Protein AF-A0A7Y2J8V9-F1 (afdb_monomer)

Structure (mmCIF, N/CA/C/O backbone):
data_AF-A0A7Y2J8V9-F1
#
_entry.id   AF-A0A7Y2J8V9-F1
#
loop_
_atom_site.group_PDB
_atom_site.id
_atom_site.type_symbol
_atom_site.label_atom_id
_atom_site.label_alt_id
_atom_site.label_comp_id
_atom_site.label_asym_id
_atom_site.label_entity_id
_atom_site.label_seq_id
_atom_site.pdbx_PDB_ins_code
_atom_site.Cartn_x
_atom_site.Cartn_y
_atom_site.Cartn_z
_atom_site.occupancy
_atom_site.B_iso_or_equiv
_atom_site.auth_seq_id
_atom_site.auth_comp_id
_atom_site.auth_asym_id
_atom_site.auth_atom_id
_atom_site.pdbx_PDB_model_num
ATOM 1 N N . MET A 1 1 ? 5.460 4.861 1.192 1.00 59.50 1 MET A N 1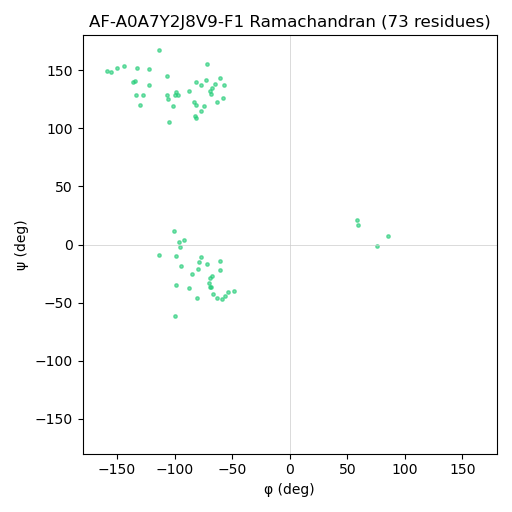
ATOM 2 C CA . MET A 1 1 ? 4.518 5.704 1.962 1.00 59.50 1 MET A CA 1
ATOM 3 C C . MET A 1 1 ? 4.774 5.400 3.427 1.00 59.50 1 MET A C 1
ATOM 5 O O . MET A 1 1 ? 4.836 4.227 3.765 1.00 59.50 1 MET A O 1
ATOM 9 N N . GLU A 1 2 ? 4.994 6.413 4.260 1.00 68.81 2 GLU A N 1
ATOM 10 C CA . GLU A 1 2 ? 5.255 6.230 5.694 1.00 68.81 2 GLU A CA 1
ATOM 11 C C . GLU A 1 2 ? 3.923 6.033 6.436 1.00 68.81 2 GLU A C 1
ATOM 13 O O . GLU A 1 2 ? 3.137 6.973 6.555 1.00 68.81 2 GLU A O 1
ATOM 18 N N . PHE A 1 3 ? 3.638 4.821 6.926 1.00 80.88 3 PHE A N 1
ATOM 19 C CA . PHE A 1 3 ? 2.406 4.548 7.689 1.00 80.88 3 PHE A CA 1
ATOM 20 C C . PHE A 1 3 ? 2.415 5.167 9.093 1.00 80.88 3 PHE A C 1
ATOM 22 O O . PHE A 1 3 ? 1.352 5.387 9.668 1.00 80.88 3 PHE A O 1
ATOM 29 N N . ASN A 1 4 ? 3.588 5.560 9.592 1.00 85.25 4 ASN A N 1
ATOM 30 C CA . ASN A 1 4 ? 3.775 6.146 10.918 1.00 85.25 4 ASN A CA 1
ATOM 31 C C . ASN A 1 4 ? 2.874 7.368 11.173 1.00 85.25 4 ASN A C 1
ATOM 33 O O . ASN A 1 4 ? 2.292 7.497 12.248 1.00 85.25 4 ASN A O 1
ATOM 37 N N . SER A 1 5 ? 2.693 8.250 10.183 1.00 90.31 5 SER A N 1
ATOM 38 C CA . SER A 1 5 ? 1.807 9.415 10.328 1.00 90.31 5 SER A CA 1
ATOM 39 C C . SER A 1 5 ? 0.330 9.019 10.432 1.00 90.31 5 SER A C 1
ATOM 41 O O . SER A 1 5 ? -0.419 9.626 11.195 1.00 90.31 5 SER A O 1
ATOM 43 N N . LEU A 1 6 ? -0.087 7.983 9.694 1.00 89.25 6 LEU A N 1
ATOM 44 C CA . LEU A 1 6 ? -1.441 7.428 9.777 1.00 89.25 6 LEU A CA 1
ATOM 45 C C . LEU A 1 6 ? -1.664 6.716 11.112 1.00 89.25 6 LEU A C 1
ATOM 47 O O . LEU A 1 6 ? -2.763 6.766 11.664 1.00 89.25 6 LEU A O 1
ATOM 51 N N . ASP A 1 7 ? -0.643 6.045 11.637 1.00 89.81 7 ASP A N 1
ATOM 52 C CA . ASP A 1 7 ? -0.696 5.399 12.945 1.00 89.81 7 ASP A CA 1
ATOM 53 C C . ASP A 1 7 ? -0.817 6.423 14.070 1.00 89.81 7 ASP A C 1
ATOM 55 O O . ASP A 1 7 ? -1.656 6.255 14.952 1.00 89.81 7 ASP A O 1
ATOM 59 N N . PHE A 1 8 ? -0.063 7.516 13.974 1.00 91.62 8 PHE A N 1
ATOM 60 C CA . PHE A 1 8 ? -0.083 8.607 14.938 1.00 91.62 8 PHE A CA 1
ATOM 61 C C . PHE A 1 8 ? -1.437 9.327 15.011 1.00 91.62 8 PHE A C 1
ATOM 63 O O . PHE A 1 8 ? -1.945 9.563 16.103 1.00 91.62 8 PHE A O 1
ATOM 70 N N . VAL A 1 9 ? -2.045 9.665 13.867 1.00 93.50 9 VAL A N 1
ATOM 71 C CA . VAL A 1 9 ? -3.290 10.461 13.842 1.00 93.50 9 VAL A CA 1
ATOM 72 C C . VAL A 1 9 ? -4.552 9.639 14.135 1.00 93.50 9 VAL A C 1
ATOM 74 O O . VAL A 1 9 ? -5.581 10.193 14.517 1.00 93.50 9 VAL A O 1
ATOM 77 N N . TRP A 1 10 ? -4.504 8.315 13.959 1.00 93.44 10 TRP A N 1
ATOM 78 C CA . TRP A 1 10 ? -5.692 7.460 14.030 1.00 93.44 10 TRP A CA 1
ATOM 79 C C . TRP A 1 10 ? -6.455 7.501 15.356 1.00 93.44 10 TRP A C 1
ATOM 81 O O . TRP A 1 10 ? -7.673 7.664 15.288 1.00 93.44 10 TRP A O 1
ATOM 91 N N . PRO A 1 11 ? -5.812 7.401 16.538 1.00 94.25 11 PRO A N 1
ATOM 92 C CA . PRO A 1 11 ? -6.527 7.435 17.813 1.00 94.25 11 PRO A CA 1
ATOM 93 C C . PRO A 1 11 ? -7.369 8.703 17.974 1.00 94.25 11 PRO A C 1
ATOM 95 O O . PRO A 1 11 ? -8.538 8.612 18.332 1.00 94.25 11 PRO A O 1
ATOM 98 N N . SER A 1 12 ? -6.809 9.865 17.625 1.00 95.62 12 SER A N 1
ATOM 99 C CA . SER A 1 12 ? -7.515 11.150 17.675 1.00 95.62 12 SER A CA 1
ATOM 100 C C . SER A 1 12 ? -8.607 11.268 16.611 1.00 95.62 12 SER A C 1
ATOM 102 O O . SER A 1 12 ? -9.631 11.893 16.851 1.00 95.62 12 SER A O 1
ATOM 104 N N . ALA A 1 13 ? -8.419 10.660 15.436 1.00 94.56 13 ALA A N 1
ATOM 105 C CA . ALA A 1 13 ? -9.409 10.699 14.360 1.00 94.56 13 ALA A CA 1
ATOM 106 C C . ALA A 1 13 ? -10.682 9.889 14.672 1.00 94.56 13 ALA A C 1
ATOM 108 O O . ALA A 1 13 ? -11.749 10.216 14.156 1.00 94.56 13 ALA A O 1
ATOM 109 N N . VAL A 1 14 ? -10.577 8.830 15.484 1.00 95.88 14 VAL A N 1
ATOM 110 C CA . VAL A 1 14 ? -11.724 7.987 15.874 1.00 95.88 14 VAL A CA 1
ATOM 111 C C . VAL A 1 14 ? -12.295 8.333 17.248 1.00 95.88 14 VAL A C 1
ATOM 113 O O . VAL A 1 14 ? -13.368 7.838 17.608 1.00 95.88 14 VAL A O 1
ATOM 116 N N . GLU A 1 15 ? -11.605 9.174 18.015 1.00 96.44 15 GLU A N 1
ATOM 117 C CA . GLU A 1 15 ? -12.044 9.631 19.329 1.00 96.44 15 GLU A CA 1
ATOM 118 C C . GLU A 1 15 ? -13.416 10.313 19.242 1.00 96.44 15 GLU A C 1
ATOM 120 O O . GLU A 1 15 ? -13.687 11.088 18.327 1.00 96.44 15 GLU A O 1
ATOM 125 N N . ASN A 1 16 ? -14.306 10.013 20.191 1.00 96.12 16 ASN A N 1
ATOM 126 C CA . ASN A 1 16 ? -15.677 10.540 20.231 1.00 96.12 16 ASN A CA 1
ATOM 127 C C . ASN A 1 16 ? -16.534 10.223 18.986 1.00 96.12 16 ASN A C 1
ATOM 129 O O . ASN A 1 16 ? -17.549 10.875 18.743 1.00 96.12 16 ASN A O 1
ATOM 133 N N . THR A 1 17 ? -16.167 9.197 18.215 1.00 95.44 17 THR A N 1
ATOM 134 C CA . THR A 1 17 ? -16.984 8.663 17.117 1.00 95.44 17 THR A CA 1
ATOM 135 C C . THR A 1 17 ? -17.463 7.246 17.433 1.00 95.44 17 THR A C 1
ATOM 137 O O . THR A 1 17 ? -16.923 6.567 18.307 1.00 95.44 17 THR A O 1
ATOM 140 N N . ILE A 1 18 ? -18.422 6.741 16.651 1.00 93.19 18 ILE A N 1
ATOM 141 C CA . ILE A 1 18 ? -18.833 5.325 16.699 1.00 93.19 18 ILE A CA 1
ATOM 142 C C . ILE A 1 18 ? -17.688 4.351 16.358 1.00 93.19 18 ILE A C 1
ATOM 144 O O . ILE A 1 18 ? -17.800 3.155 16.604 1.00 93.19 18 ILE A O 1
ATOM 148 N N . LEU A 1 19 ? -16.584 4.852 15.792 1.00 93.88 19 LEU A N 1
ATOM 149 C CA . LEU A 1 19 ? -15.413 4.070 15.405 1.00 93.88 19 LEU A CA 1
ATOM 150 C C . LEU A 1 19 ? -14.346 4.001 16.506 1.00 93.88 19 LEU A C 1
ATOM 152 O O . LEU A 1 19 ? -13.291 3.422 16.266 1.00 93.88 19 LEU A O 1
ATOM 156 N N . HIS A 1 20 ? -14.591 4.552 17.701 1.00 94.31 20 HIS A N 1
ATOM 157 C CA . HI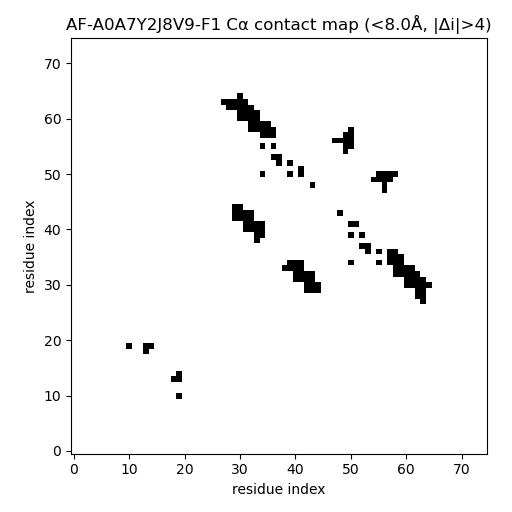S A 1 20 ? -13.627 4.577 18.810 1.00 94.31 20 HIS A CA 1
ATOM 158 C C . HIS A 1 20 ? -12.970 3.208 19.087 1.00 94.31 20 HIS A C 1
ATOM 160 O O . HIS A 1 20 ? -11.767 3.133 19.327 1.00 94.31 20 HIS A O 1
ATOM 166 N N . SER A 1 21 ? -13.742 2.119 19.015 1.00 92.19 21 SER A N 1
ATOM 167 C CA . SER A 1 21 ? -13.258 0.749 19.247 1.00 92.19 21 SER A CA 1
ATOM 168 C C . SER A 1 21 ? -13.001 -0.038 17.954 1.00 92.19 21 SER A C 1
ATOM 170 O O . SER A 1 21 ? -12.819 -1.256 17.992 1.00 92.19 21 SER A O 1
ATOM 172 N N . ALA A 1 22 ? -13.006 0.625 16.794 1.00 93.75 22 ALA A N 1
ATOM 173 C CA . ALA A 1 22 ? -12.824 -0.035 15.511 1.00 93.75 22 ALA A CA 1
ATOM 174 C C . ALA A 1 22 ? -11.394 -0.572 15.366 1.00 93.75 22 ALA A C 1
ATOM 176 O O . ALA A 1 22 ? -10.402 0.148 15.512 1.00 93.75 22 ALA A O 1
ATOM 177 N N . LYS A 1 23 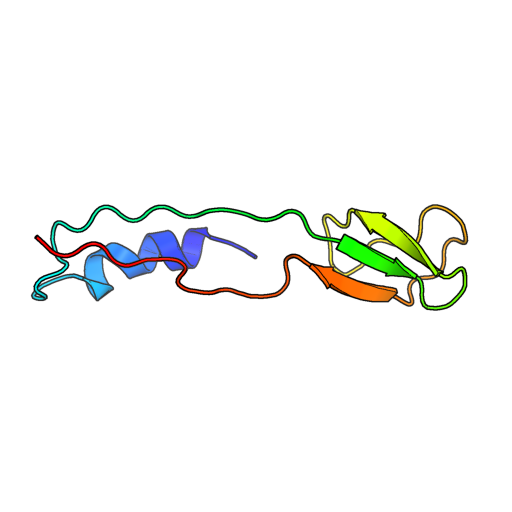? -11.279 -1.849 14.992 1.00 91.62 23 LYS A N 1
ATOM 178 C CA . LYS A 1 23 ? -9.996 -2.441 14.616 1.00 91.62 23 LYS A CA 1
ATOM 179 C C . LYS A 1 23 ? -9.616 -1.990 13.207 1.00 91.62 23 LYS A C 1
ATOM 181 O O . LYS A 1 23 ? -10.255 -2.379 12.231 1.00 91.62 23 LYS A O 1
ATOM 186 N N . ARG A 1 24 ? -8.527 -1.231 13.084 1.00 91.50 24 ARG A N 1
ATOM 187 C CA . ARG A 1 24 ? -7.923 -0.905 11.785 1.00 91.50 24 ARG A CA 1
ATOM 188 C C . ARG A 1 24 ? -7.035 -2.050 11.301 1.00 91.50 24 ARG A C 1
ATOM 190 O O . ARG A 1 24 ? -6.296 -2.647 12.077 1.00 91.50 24 ARG A O 1
ATOM 197 N N . THR A 1 25 ? -7.076 -2.347 10.007 1.00 91.94 25 THR A N 1
ATOM 198 C CA . THR A 1 25 ? -6.136 -3.264 9.347 1.00 91.94 25 THR A CA 1
ATOM 199 C C . THR A 1 25 ? -5.640 -2.618 8.061 1.00 91.94 25 THR A C 1
ATOM 201 O O . THR A 1 25 ? -6.441 -2.149 7.257 1.00 91.94 25 THR A O 1
ATOM 204 N N . ILE A 1 26 ? -4.320 -2.568 7.888 1.00 90.88 26 ILE A N 1
ATO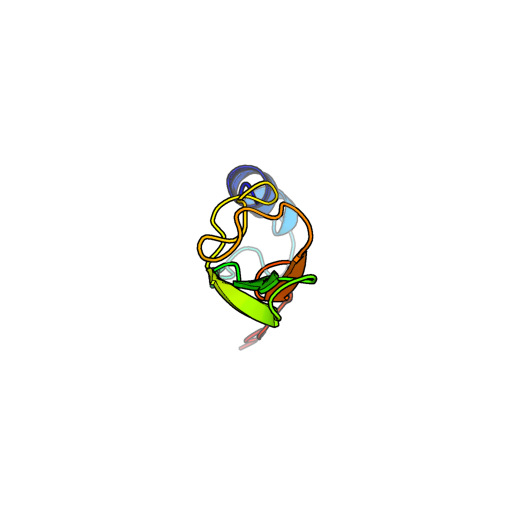M 205 C CA . ILE A 1 26 ? -3.668 -2.007 6.703 1.00 90.88 26 ILE A CA 1
ATOM 206 C C . ILE A 1 26 ? -3.149 -3.172 5.867 1.00 90.88 26 ILE A C 1
ATOM 208 O O . ILE A 1 26 ? -2.413 -4.018 6.367 1.00 90.88 26 ILE A O 1
ATOM 212 N N . ASN A 1 27 ? -3.545 -3.213 4.597 1.00 90.75 27 ASN A N 1
ATOM 213 C CA . ASN A 1 27 ? -3.016 -4.161 3.626 1.00 90.75 27 ASN A CA 1
ATOM 214 C C . ASN A 1 27 ? -2.060 -3.426 2.683 1.00 90.75 27 ASN A C 1
ATOM 216 O O . ASN A 1 27 ? -2.507 -2.664 1.822 1.00 90.75 27 ASN A O 1
ATOM 220 N N . THR A 1 28 ? -0.759 -3.640 2.864 1.00 89.31 28 THR A N 1
ATOM 221 C CA . THR A 1 28 ? 0.271 -3.029 2.022 1.00 89.31 28 THR A CA 1
ATOM 222 C C . THR A 1 28 ? 0.450 -3.848 0.757 1.00 89.31 28 THR A C 1
ATOM 224 O O . THR A 1 28 ? 0.769 -5.034 0.799 1.00 89.31 28 THR A O 1
ATOM 227 N N . ILE A 1 29 ? 0.262 -3.191 -0.380 1.00 90.19 29 ILE A N 1
ATOM 228 C CA . ILE A 1 29 ? 0.433 -3.796 -1.692 1.00 90.19 29 ILE A CA 1
ATOM 229 C C . ILE A 1 29 ? 1.822 -3.416 -2.223 1.00 90.19 29 ILE A C 1
ATOM 231 O O . ILE A 1 29 ? 2.153 -2.229 -2.184 1.00 90.19 29 ILE A O 1
ATOM 235 N N . PRO A 1 30 ? 2.629 -4.376 -2.717 1.00 90.06 30 PRO A N 1
ATOM 236 C CA . PRO A 1 30 ? 3.938 -4.069 -3.281 1.00 90.06 30 PRO A CA 1
ATOM 237 C C . PRO A 1 30 ? 3.812 -3.121 -4.476 1.00 90.06 30 PRO A C 1
ATOM 239 O O . PRO A 1 30 ? 2.867 -3.216 -5.266 1.00 90.06 30 PRO A O 1
ATOM 242 N N . GLY A 1 31 ? 4.775 -2.208 -4.592 1.00 92.62 31 GLY A N 1
ATOM 243 C CA . GLY A 1 31 ? 4.888 -1.325 -5.741 1.00 92.62 31 GLY A CA 1
ATOM 244 C C . GLY A 1 31 ? 5.264 -2.117 -6.986 1.00 92.62 31 GLY A C 1
ATOM 245 O O . GLY A 1 31 ? 6.162 -2.961 -6.949 1.00 92.62 31 GLY A O 1
ATOM 246 N N . GLN A 1 32 ? 4.589 -1.834 -8.094 1.00 95.25 32 GLN A N 1
ATOM 247 C CA . GLN A 1 32 ? 4.942 -2.384 -9.398 1.00 95.25 32 GLN A CA 1
ATOM 248 C C . GLN A 1 32 ? 4.911 -1.276 -10.438 1.00 95.25 32 GLN A C 1
ATOM 250 O O . GLN A 1 32 ? 4.036 -0.404 -10.405 1.00 95.25 32 GLN A O 1
ATOM 255 N N . ALA A 1 33 ? 5.875 -1.318 -11.346 1.00 96.19 33 ALA A N 1
ATOM 256 C CA . ALA A 1 33 ? 5.991 -0.377 -12.437 1.00 96.19 33 ALA A CA 1
ATOM 257 C C . ALA A 1 33 ? 6.235 -1.098 -13.759 1.00 96.19 33 ALA A C 1
ATOM 259 O O . ALA A 1 33 ? 6.826 -2.176 -13.777 1.00 96.19 33 ALA A O 1
ATOM 260 N N . SER A 1 34 ? 5.798 -0.470 -14.844 1.00 97.00 34 SER A N 1
ATOM 261 C CA . SER A 1 34 ? 6.109 -0.872 -16.210 1.00 97.00 34 SER A CA 1
ATOM 262 C C . SER A 1 34 ? 7.110 0.115 -16.799 1.00 97.00 34 SER A C 1
ATOM 264 O O . SER A 1 34 ? 6.918 1.332 -16.702 1.00 97.00 34 SER A O 1
ATOM 266 N N . CYS A 1 35 ? 8.217 -0.376 -17.354 1.00 97.12 35 CYS A N 1
ATOM 267 C CA . CYS A 1 35 ? 9.214 0.488 -17.980 1.00 97.12 35 CYS A CA 1
ATOM 268 C C . CYS A 1 35 ? 8.654 1.106 -19.266 1.00 97.12 35 CYS A C 1
ATOM 270 O O . CYS A 1 35 ? 8.155 0.393 -20.127 1.00 97.12 35 CYS A O 1
ATOM 272 N N . LEU A 1 36 ? 8.811 2.418 -19.446 1.00 96.75 36 LEU A N 1
ATOM 273 C CA . LEU A 1 36 ? 8.322 3.107 -20.648 1.00 96.75 36 LEU A CA 1
ATOM 274 C C . LEU A 1 36 ? 9.213 2.894 -21.883 1.00 96.75 36 LEU A C 1
ATOM 276 O O . LEU A 1 36 ? 8.823 3.255 -22.989 1.00 96.75 36 LEU A O 1
ATOM 280 N N . GLU A 1 37 ? 10.404 2.316 -21.707 1.00 97.00 37 GLU A N 1
ATOM 281 C CA . GLU A 1 37 ? 11.325 2.014 -22.807 1.00 97.0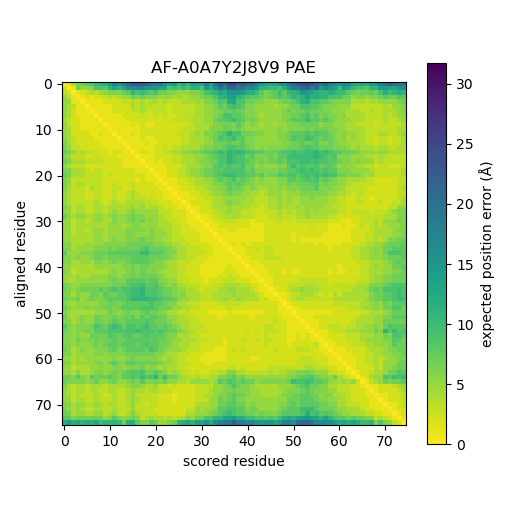0 37 GLU A CA 1
ATOM 282 C C . GLU A 1 37 ? 11.241 0.546 -23.226 1.00 97.00 37 GLU A C 1
ATOM 284 O O . GLU A 1 37 ? 10.864 0.235 -24.356 1.00 97.00 37 GLU A O 1
ATOM 289 N N . CYS A 1 38 ? 11.557 -0.381 -22.318 1.00 96.62 38 CYS A N 1
ATOM 290 C CA . CYS A 1 38 ? 11.585 -1.808 -22.640 1.00 96.62 38 CYS A CA 1
ATOM 291 C C . CYS A 1 38 ? 10.287 -2.556 -22.307 1.00 96.62 38 CYS A C 1
ATOM 293 O O . CYS A 1 38 ? 10.205 -3.747 -22.592 1.00 96.62 38 CYS A O 1
ATOM 295 N N . HIS A 1 39 ? 9.280 -1.881 -21.735 1.00 96.44 39 HIS A N 1
ATOM 296 C CA . HIS A 1 39 ? 7.959 -2.451 -21.427 1.00 96.44 39 HIS A CA 1
ATOM 297 C C . HIS A 1 39 ? 7.985 -3.654 -20.469 1.00 96.44 39 HIS A C 1
ATOM 299 O O . HIS A 1 39 ? 7.012 -4.399 -20.378 1.00 96.44 39 HIS A O 1
ATOM 305 N N . VAL A 1 40 ? 9.089 -3.857 -19.740 1.00 97.06 40 VAL A N 1
ATOM 306 C CA . VAL A 1 40 ? 9.152 -4.876 -18.693 1.00 97.06 40 VAL A CA 1
ATOM 307 C C . VAL A 1 40 ? 8.430 -4.381 -17.446 1.00 97.06 40 VAL A C 1
ATOM 309 O O . VAL A 1 40 ? 8.613 -3.235 -17.023 1.00 97.06 40 VAL A O 1
ATOM 312 N N . ASP A 1 41 ? 7.658 -5.268 -16.831 1.00 96.69 41 ASP A N 1
ATOM 313 C CA . ASP A 1 41 ? 7.081 -5.031 -15.517 1.00 96.69 41 ASP A CA 1
ATOM 314 C C . ASP A 1 41 ? 8.056 -5.475 -14.428 1.00 96.69 41 ASP A C 1
ATOM 316 O O . ASP A 1 41 ? 8.588 -6.586 -14.451 1.00 96.69 41 ASP A O 1
ATOM 320 N N . PHE A 1 42 ? 8.265 -4.623 -13.431 1.00 95.44 42 PHE A N 1
ATOM 321 C CA . PHE A 1 42 ? 9.179 -4.894 -12.330 1.00 95.44 42 PHE A CA 1
ATOM 322 C C . PHE A 1 42 ? 8.655 -4.330 -11.014 1.0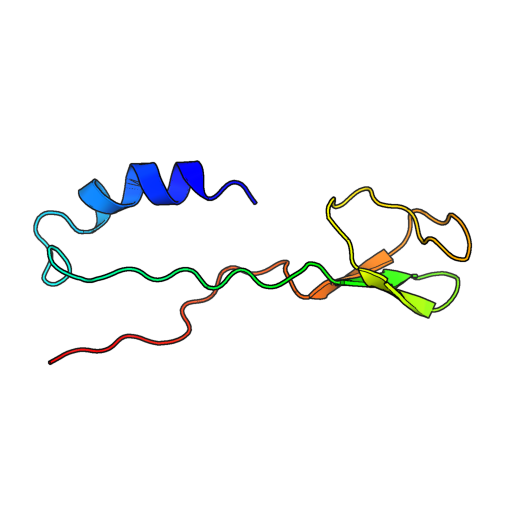0 95.44 42 PHE A C 1
ATOM 324 O O . PHE A 1 42 ? 7.873 -3.377 -10.966 1.00 95.44 42 PHE A O 1
ATOM 331 N N . LYS A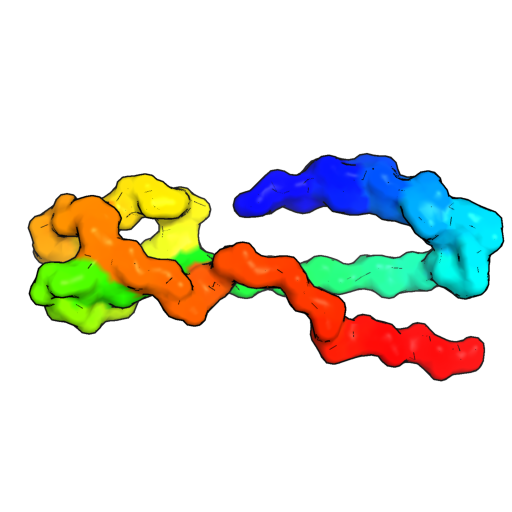 1 43 ? 9.074 -4.960 -9.915 1.00 94.69 43 LYS A N 1
ATOM 332 C CA . LYS A 1 43 ? 8.768 -4.475 -8.569 1.00 94.69 43 LYS A CA 1
ATOM 333 C C . LYS A 1 43 ? 9.596 -3.233 -8.276 1.00 94.69 43 LYS A C 1
ATOM 335 O O . LYS A 1 43 ? 10.771 -3.185 -8.629 1.00 94.69 43 LYS A O 1
ATOM 340 N N . ILE A 1 44 ? 8.981 -2.278 -7.592 1.00 93.56 44 ILE A N 1
ATOM 341 C CA . ILE A 1 44 ? 9.656 -1.085 -7.087 1.00 93.56 44 ILE A CA 1
ATOM 342 C C . ILE A 1 44 ? 9.482 -1.010 -5.573 1.00 93.56 44 ILE A C 1
ATOM 344 O O . ILE A 1 44 ? 8.392 -1.243 -5.043 1.00 93.56 44 ILE A O 1
ATOM 348 N N . GLU A 1 45 ? 10.558 -0.673 -4.882 1.00 89.19 45 GLU A N 1
ATOM 349 C CA . GLU A 1 45 ? 10.546 -0.318 -3.464 1.00 89.19 45 GLU A CA 1
ATOM 350 C C . GLU A 1 45 ? 10.544 1.204 -3.306 1.00 89.19 45 GLU A C 1
ATOM 352 O O . GLU A 1 45 ? 9.856 1.745 -2.437 1.00 89.19 45 GLU A O 1
ATOM 357 N N . ASN A 1 46 ? 11.232 1.907 -4.210 1.00 86.81 46 ASN A N 1
ATOM 358 C CA . ASN A 1 46 ? 11.295 3.359 -4.254 1.00 86.81 46 ASN A CA 1
ATOM 359 C C . ASN A 1 46 ? 10.814 3.898 -5.602 1.00 86.81 46 ASN A C 1
ATOM 361 O O . ASN A 1 46 ? 10.994 3.303 -6.662 1.00 86.81 46 ASN A O 1
ATOM 365 N N . HIS A 1 47 ? 10.270 5.114 -5.584 1.00 83.94 47 HIS A N 1
ATOM 366 C CA . HIS A 1 47 ? 9.813 5.798 -6.801 1.00 83.94 47 HIS A CA 1
ATOM 367 C C . HIS A 1 47 ? 10.949 6.040 -7.813 1.00 83.94 47 HIS A C 1
ATOM 369 O O . HIS A 1 47 ? 10.694 6.208 -9.005 1.00 83.94 47 HIS A O 1
ATOM 375 N N . PHE A 1 48 ? 12.198 6.047 -7.344 1.00 87.06 48 PHE A N 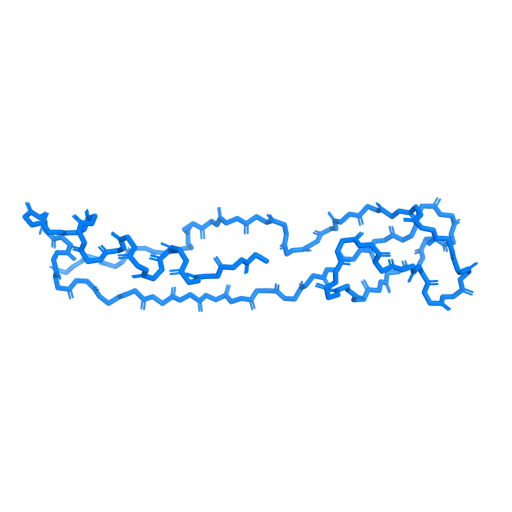1
ATOM 376 C CA . PHE A 1 48 ? 13.388 6.314 -8.147 1.00 87.06 48 PHE A CA 1
ATOM 377 C C . PHE A 1 48 ? 14.087 5.047 -8.656 1.00 87.06 48 PHE A C 1
ATOM 379 O O . PHE A 1 48 ? 15.092 5.174 -9.344 1.00 87.06 48 PHE A O 1
ATOM 386 N N . ASP A 1 49 ? 13.560 3.848 -8.384 1.00 92.06 49 ASP A N 1
ATOM 387 C CA . ASP A 1 49 ? 14.193 2.594 -8.814 1.00 92.06 49 ASP A CA 1
ATOM 388 C C . ASP A 1 49 ? 14.255 2.491 -10.340 1.00 92.06 49 ASP A C 1
ATOM 390 O O . ASP A 1 49 ? 13.232 2.551 -11.022 1.00 92.06 49 ASP A O 1
ATOM 394 N N . ASN A 1 50 ? 15.447 2.336 -10.903 1.00 95.50 50 ASN A N 1
ATOM 395 C CA . ASN A 1 50 ? 15.603 2.179 -12.347 1.00 95.50 50 ASN A CA 1
ATOM 396 C C . ASN A 1 50 ? 15.119 0.802 -12.811 1.00 95.50 50 ASN A C 1
ATOM 398 O O . ASN A 1 50 ? 15.125 -0.166 -12.051 1.00 95.50 50 ASN A O 1
ATOM 402 N N . CYS A 1 51 ? 14.730 0.714 -14.081 1.00 96.06 51 CYS A N 1
ATOM 403 C CA . CYS A 1 51 ? 14.399 -0.558 -14.698 1.00 96.06 51 CYS A CA 1
ATOM 404 C C . CYS A 1 51 ? 15.604 -1.515 -14.614 1.00 96.06 51 CYS A C 1
ATOM 406 O O . CYS A 1 51 ? 16.676 -1.158 -15.108 1.00 96.06 51 CYS A O 1
ATOM 408 N N . PRO A 1 52 ? 15.450 -2.735 -14.069 1.00 95.62 52 PRO A N 1
ATOM 409 C CA . PRO A 1 52 ? 16.560 -3.677 -13.932 1.00 95.62 52 PRO A CA 1
ATOM 410 C C . PRO A 1 52 ? 17.070 -4.202 -15.283 1.00 95.62 52 PRO A C 1
ATOM 412 O O . PRO A 1 52 ? 18.246 -4.527 -15.395 1.00 95.62 52 PRO A O 1
ATOM 415 N N . GLU A 1 53 ? 16.215 -4.238 -16.312 1.00 96.25 53 GLU A N 1
ATOM 416 C CA . GLU A 1 53 ? 16.585 -4.748 -17.643 1.00 96.25 53 GLU A CA 1
ATOM 417 C C . GLU A 1 53 ? 17.360 -3.737 -18.504 1.00 96.25 53 GLU A C 1
ATOM 419 O O . GLU A 1 53 ? 18.359 -4.089 -19.121 1.00 96.25 53 GLU A O 1
ATOM 424 N N . CYS A 1 54 ? 16.910 -2.478 -18.579 1.00 96.12 54 CYS A N 1
ATOM 425 C CA . CYS A 1 54 ? 17.502 -1.470 -19.472 1.00 96.12 54 CYS A CA 1
ATOM 426 C C . CYS A 1 54 ? 18.199 -0.310 -18.746 1.00 96.12 54 CYS A C 1
ATOM 428 O O . CYS A 1 54 ? 18.848 0.512 -19.385 1.00 96.12 54 CYS A O 1
ATOM 430 N N . GLY A 1 55 ? 18.057 -0.204 -17.422 1.00 95.44 55 GLY A N 1
ATOM 431 C CA . GLY A 1 55 ? 18.594 0.903 -16.627 1.00 95.44 55 GLY A CA 1
ATOM 432 C C . GLY A 1 55 ? 17.813 2.218 -16.736 1.00 95.44 55 GLY A C 1
ATOM 433 O O . GLY A 1 55 ? 18.171 3.180 -16.057 1.00 95.44 55 GLY A O 1
ATOM 434 N N . SER A 1 56 ? 16.745 2.280 -17.541 1.00 95.31 56 SER A N 1
ATOM 435 C CA . SER A 1 56 ? 15.955 3.504 -17.710 1.00 95.31 56 SER A CA 1
ATOM 436 C C . SER A 1 56 ? 15.255 3.925 -16.408 1.00 95.31 56 SER A C 1
ATOM 438 O O . SER A 1 56 ? 14.680 3.080 -15.708 1.00 95.31 56 SER A O 1
ATOM 440 N N . PRO A 1 57 ? 15.238 5.230 -16.076 1.00 93.56 57 PRO A N 1
ATOM 441 C CA . PRO A 1 57 ? 14.460 5.751 -14.959 1.00 93.56 57 PRO A CA 1
ATOM 442 C C . PRO A 1 57 ? 12.973 5.915 -15.306 1.00 93.56 57 PRO A C 1
ATOM 444 O O . PRO A 1 57 ? 12.159 6.092 -14.392 1.00 93.56 57 PRO A O 1
ATOM 447 N N . PHE A 1 58 ? 12.607 5.876 -16.592 1.00 94.88 58 PHE A N 1
ATOM 448 C CA . PHE A 1 58 ? 11.255 6.155 -17.064 1.00 94.88 58 PHE A CA 1
ATOM 449 C C . PHE A 1 58 ? 10.355 4.931 -16.916 1.00 94.88 58 PHE A C 1
ATOM 451 O O . PHE A 1 58 ? 10.595 3.859 -17.478 1.00 94.88 58 PHE A O 1
ATOM 458 N N . LYS A 1 59 ? 9.297 5.104 -16.129 1.00 94.88 59 LYS A N 1
ATOM 459 C CA . LYS A 1 59 ? 8.383 4.035 -15.743 1.00 94.88 59 LYS A CA 1
ATOM 460 C C . LYS A 1 59 ? 7.017 4.595 -15.375 1.00 94.88 59 LYS A C 1
ATOM 462 O O . LYS A 1 59 ? 6.918 5.694 -14.829 1.00 94.88 59 LYS A O 1
ATOM 467 N N . GLU A 1 60 ? 5.983 3.814 -15.634 1.00 95.00 60 GLU A N 1
ATOM 468 C CA . GLU A 1 60 ? 4.634 4.049 -15.137 1.00 95.00 60 GLU A CA 1
ATOM 469 C C . GLU A 1 60 ? 4.385 3.162 -13.914 1.00 95.00 60 GLU A C 1
ATOM 471 O O . GLU A 1 60 ? 4.623 1.959 -13.962 1.00 95.00 60 GLU A O 1
ATOM 476 N N . ILE A 1 61 ? 3.912 3.736 -12.803 1.00 93.06 61 ILE A N 1
ATOM 477 C CA . ILE A 1 61 ? 3.550 2.958 -11.609 1.00 93.06 61 ILE A CA 1
ATOM 478 C C . ILE A 1 61 ? 2.146 2.393 -11.809 1.00 93.06 61 ILE A C 1
ATOM 480 O O . ILE A 1 61 ? 1.167 3.137 -11.760 1.00 93.06 61 ILE A O 1
ATOM 484 N N . VAL A 1 62 ? 2.057 1.077 -11.973 1.00 94.19 62 VAL A N 1
ATOM 485 C CA . VAL A 1 62 ? 0.803 0.361 -12.245 1.00 94.19 62 VAL A CA 1
ATOM 486 C C . VAL A 1 62 ? 0.135 -0.174 -10.972 1.00 94.19 62 VAL A C 1
ATOM 488 O O . VAL A 1 62 ? -1.064 -0.443 -10.969 1.00 94.19 62 VAL A O 1
ATOM 491 N N . GLN A 1 63 ? 0.876 -0.295 -9.862 1.00 92.50 63 GLN A N 1
ATOM 492 C CA . GLN A 1 63 ? 0.355 -0.806 -8.588 1.00 92.50 63 GLN A CA 1
ATOM 493 C C . GLN A 1 63 ? 1.072 -0.191 -7.376 1.00 92.50 63 GLN A C 1
ATOM 495 O O . GLN A 1 63 ? 2.238 0.186 -7.450 1.00 92.50 63 GLN A O 1
ATOM 500 N N . GLY A 1 64 ? 0.369 -0.097 -6.240 1.00 88.25 64 GLY A N 1
ATOM 501 C CA . GLY A 1 64 ? 0.952 0.331 -4.957 1.00 88.25 64 GLY A CA 1
ATOM 502 C C . GLY A 1 64 ? 1.005 1.849 -4.728 1.00 88.25 64 GLY A C 1
ATOM 503 O O . GLY A 1 64 ? 1.571 2.294 -3.734 1.00 88.25 64 GLY A O 1
ATOM 504 N N . ARG A 1 65 ? 0.396 2.655 -5.612 1.00 84.88 65 ARG A N 1
ATOM 505 C CA . ARG A 1 65 ? 0.374 4.129 -5.500 1.00 84.88 65 ARG A CA 1
ATOM 506 C C . ARG A 1 65 ? -0.750 4.677 -4.614 1.00 84.88 65 ARG A C 1
ATOM 508 O O . ARG A 1 65 ? -0.653 5.789 -4.102 1.00 84.88 65 ARG A O 1
ATOM 515 N N . GLU A 1 66 ? 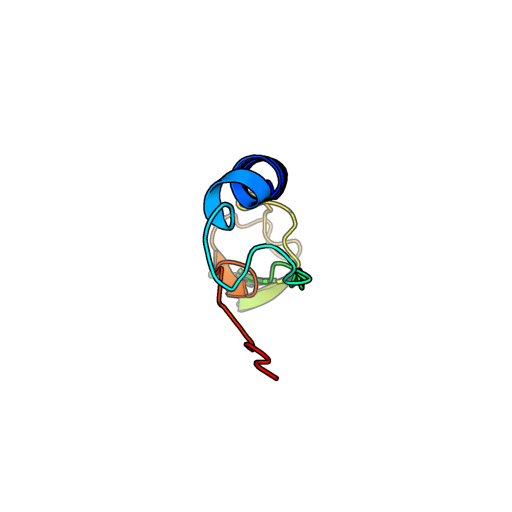-1.837 3.933 -4.466 1.00 85.62 66 GLU A N 1
ATOM 516 C CA . GLU A 1 66 ? -3.095 4.462 -3.940 1.00 85.62 66 GLU A CA 1
ATOM 517 C C . GLU A 1 66 ? -3.384 3.990 -2.516 1.00 85.62 66 GLU A C 1
ATOM 519 O O . GLU A 1 66 ? -3.146 2.834 -2.166 1.00 85.62 66 GLU A O 1
ATOM 524 N N . LEU A 1 67 ? -4.003 4.869 -1.726 1.00 88.81 67 LEU A N 1
ATOM 525 C CA . LEU A 1 67 ? -4.629 4.525 -0.454 1.00 88.81 67 LEU A CA 1
ATOM 526 C C . LEU A 1 67 ? -6.143 4.429 -0.664 1.00 88.81 67 LEU A C 1
ATOM 528 O O . LEU A 1 67 ? -6.780 5.403 -1.062 1.00 88.81 67 LEU A O 1
ATOM 532 N N . ARG A 1 68 ? -6.729 3.255 -0.414 1.00 90.69 68 ARG A N 1
ATOM 533 C CA . ARG A 1 68 ? -8.169 3.009 -0.598 1.00 90.69 68 ARG A CA 1
ATOM 534 C C . ARG A 1 68 ? -8.749 2.223 0.572 1.00 90.69 68 ARG A C 1
ATOM 536 O O . ARG A 1 68 ? -8.145 1.253 1.027 1.00 90.69 68 ARG A O 1
ATOM 543 N N . VAL A 1 69 ? -9.957 2.592 1.000 1.00 91.75 69 VAL A N 1
ATOM 544 C CA . VAL A 1 69 ? -10.753 1.783 1.934 1.00 91.75 69 VAL A CA 1
ATOM 545 C C . VAL A 1 69 ? -11.310 0.582 1.174 1.00 91.75 69 VAL A C 1
ATOM 547 O O . VAL A 1 69 ? -12.028 0.746 0.191 1.00 91.75 69 VAL A O 1
ATOM 550 N N . LYS A 1 70 ? -10.948 -0.630 1.603 1.00 92.94 70 LYS A N 1
ATOM 551 C CA . LYS A 1 70 ? -11.395 -1.877 0.959 1.00 92.94 70 LYS A CA 1
ATOM 552 C C . LYS A 1 70 ? -12.723 -2.393 1.506 1.00 92.94 70 LYS A C 1
ATOM 554 O O . LYS A 1 70 ? -13.525 -2.914 0.742 1.00 92.94 70 LYS A O 1
ATOM 559 N N . SER A 1 71 ? -12.945 -2.258 2.807 1.00 93.38 71 SER A N 1
ATOM 560 C CA . SER A 1 71 ? -14.144 -2.749 3.482 1.00 93.38 71 SER A CA 1
ATOM 561 C C . SER A 1 71 ? -14.353 -2.012 4.798 1.00 93.38 71 SER A C 1
ATOM 563 O O . SER A 1 71 ? -13.379 -1.651 5.461 1.00 93.38 71 SER A O 1
ATOM 565 N N . LEU A 1 72 ? -15.613 -1.866 5.198 1.00 93.06 72 LEU A N 1
ATOM 566 C CA . LEU A 1 72 ? -16.019 -1.421 6.526 1.00 93.06 72 LEU A CA 1
ATOM 567 C C . LEU A 1 72 ? -17.060 -2.415 7.048 1.00 93.06 72 LEU A C 1
ATOM 569 O O . LEU A 1 72 ? -18.089 -2.614 6.406 1.00 93.06 72 LEU A O 1
ATOM 573 N N . LEU A 1 73 ? -16.773 -3.057 8.179 1.00 91.56 73 LEU A N 1
ATOM 574 C CA . LEU A 1 73 ? -17.717 -3.939 8.861 1.00 91.56 73 LEU A CA 1
ATOM 575 C C . LEU A 1 73 ? -18.403 -3.140 9.973 1.00 91.56 73 LEU A C 1
ATOM 577 O O . LEU A 1 73 ? -17.716 -2.523 10.785 1.00 91.56 73 LEU A O 1
ATOM 581 N N . VAL A 1 74 ? -19.732 -3.170 10.008 1.00 88.25 74 VAL A N 1
ATOM 582 C CA . VAL A 1 74 ? -20.550 -2.544 11.053 1.00 88.25 74 VAL A CA 1
ATOM 583 C C . VAL A 1 74 ? -21.494 -3.615 11.592 1.00 88.25 74 VAL A C 1
ATOM 585 O O . VAL A 1 74 ? -22.133 -4.309 10.801 1.00 88.25 74 VAL A O 1
ATOM 588 N N . SER A 1 75 ? -21.527 -3.776 12.913 1.00 79.94 75 SER A N 1
ATOM 589 C CA . SER A 1 75 ? -22.337 -4.762 13.643 1.00 79.94 75 SER A CA 1
ATOM 590 C C . SER A 1 75 ? -23.226 -4.082 14.665 1.00 79.94 75 SER A C 1
ATOM 592 O O . SER A 1 75 ? -22.698 -3.140 15.300 1.00 79.94 75 SER A O 1
#

Solvent-accessible surface area (backbone atoms only — not comparable to full-atom values): 5094 Å² total; per-residue (Å²): 132,78,60,64,64,59,61,65,48,43,65,70,72,24,52,98,44,98,49,58,84,59,84,84,82,86,85,87,60,74,31,28,28,33,26,72,82,81,65,50,74,44,79,37,95,50,97,77,57,48,37,90,87,79,60,44,73,54,59,46,77,79,39,56,84,77,89,74,90,88,79,85,90,84,132

Mean predicted aligned error: 4.68 Å

Secondary structure (DSSP, 8-state):
--THHHHHHHHHHHTTSTTTT------PPPEEEEETTT--EEEESSTTPPPTTT----EEEEES-----------

Radius of gyration: 17.51 Å; Cα contacts (8 Å, |Δi|>4): 77; chains: 1; bounding box: 41×16×43 Å

Foldseek 3Di:
DDCVVVVVCVCVVCPPHPCNVPDDDDDQDWKWKAAPPPRDIDTDPDLQDADPPPRHSHIDTPDRPDDDDPDDDDD

pLDDT: mean 91.78, std 5.97, range [59.5, 97.12]

Sequence (75 aa):
MEFNSLDFVWPSAVENTILHSAKRTINTIPGQASCLECHVDFKIENHFDNCPECGSPFKEIVQGRELRVKSLLVS

Nearest PDB structures (foldseek):
  3a43-assembly2_B  TM=8.112E-01  e=1.059E-02  Thermococcus kodakarensis KOD1
  5yy0-assembly1_B  TM=8.026E-01  e=1.059E-02  Thermococcus kodakarensis KOD1
  6v8p-assembly1_G  TM=2.140E-01  e=4.666E+00  Saccharomyces cerevisiae S288C
  6v93-assembly1_G  TM=2.469E-01  e=7.532E+00  Saccharomyces cerevisiae S288C
  7lxd-assembly1_G  TM=2.086E-01  e=9.903E+00  Saccharomyces cerevisiae S288C